Protein AF-A0A938MAB8-F1 (afdb_monomer_lite)

pLDDT: mean 88.1, std 11.73, range [42.69, 97.81]

Sequence (91 aa):
MSILVQLKPEIEARIRTEAEAQGLSIEKYVASVLEGVTGRPQTPFYATASPQEWARAFRAWAQSHDRALPLLSDEAVSREGIYCPSTGSRA

Radius of gyration: 26.83 Å; chains: 1; bounding box: 44×42×66 Å

Structure (mmCIF, N/CA/C/O backbone):
data_AF-A0A938MAB8-F1
#
_entry.id   AF-A0A938MAB8-F1
#
loop_
_atom_site.group_PDB
_atom_site.id
_atom_site.type_symbol
_atom_site.label_atom_id
_atom_site.label_alt_id
_atom_site.label_comp_id
_atom_site.label_asym_id
_atom_site.label_entity_id
_atom_site.label_seq_id
_atom_site.pdbx_PDB_ins_code
_atom_site.Cartn_x
_atom_site.Cartn_y
_atom_site.Cartn_z
_atom_site.occupancy
_atom_site.B_iso_or_equiv
_atom_site.auth_seq_id
_atom_site.auth_comp_id
_atom_site.auth_asym_id
_atom_site.auth_atom_id
_atom_site.pdbx_PDB_model_num
ATOM 1 N N . MET A 1 1 ? 2.967 -16.554 17.396 1.00 76.69 1 MET A N 1
ATOM 2 C CA . MET A 1 1 ? 3.933 -15.522 17.835 1.00 76.69 1 MET A CA 1
ATOM 3 C C . MET A 1 1 ? 3.199 -14.575 18.771 1.00 76.69 1 MET A C 1
ATOM 5 O O . MET A 1 1 ? 2.066 -14.241 18.456 1.00 76.69 1 MET A O 1
ATOM 9 N N . SER A 1 2 ? 3.780 -14.198 19.912 1.00 88.25 2 SER A N 1
ATOM 10 C CA . SER A 1 2 ? 3.166 -13.273 20.879 1.00 88.25 2 SER A CA 1
ATOM 11 C C . SER A 1 2 ? 3.905 -11.937 20.887 1.00 88.25 2 SER A C 1
ATOM 13 O O . SER A 1 2 ? 5.135 -11.920 20.852 1.00 88.25 2 SER A O 1
ATOM 15 N N . ILE A 1 3 ? 3.161 -10.834 20.958 1.00 88.75 3 ILE A N 1
ATOM 16 C CA . ILE A 1 3 ? 3.689 -9.472 21.102 1.00 88.75 3 ILE A CA 1
ATOM 17 C C . ILE A 1 3 ? 3.119 -8.847 22.379 1.00 88.75 3 ILE A C 1
ATOM 19 O O . ILE A 1 3 ? 1.971 -9.108 22.730 1.00 88.75 3 IL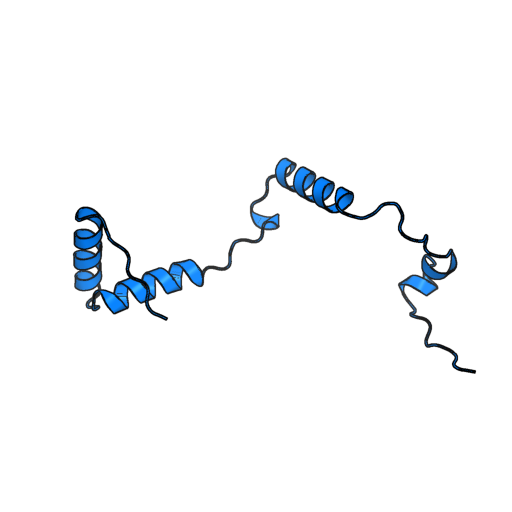E A O 1
ATOM 23 N N . LEU A 1 4 ? 3.917 -8.035 23.074 1.00 92.56 4 LEU A N 1
ATOM 24 C CA . LEU A 1 4 ? 3.490 -7.260 24.242 1.00 92.56 4 LEU A CA 1
ATOM 25 C C . LEU A 1 4 ? 3.492 -5.780 23.863 1.00 92.56 4 LEU A C 1
ATOM 27 O O . LEU A 1 4 ? 4.510 -5.261 23.405 1.00 92.56 4 LEU A O 1
ATOM 31 N N . VAL A 1 5 ? 2.353 -5.113 24.037 1.00 90.31 5 VAL A N 1
ATOM 32 C CA . VAL A 1 5 ? 2.170 -3.696 23.705 1.00 90.31 5 VAL A CA 1
ATOM 33 C C . VAL A 1 5 ? 1.651 -2.981 24.944 1.00 90.31 5 VAL A C 1
ATOM 35 O O . VAL A 1 5 ? 0.604 -3.346 25.466 1.00 90.31 5 VAL A O 1
ATOM 38 N N . GLN A 1 6 ? 2.374 -1.956 25.396 1.00 93.56 6 GLN A N 1
ATOM 39 C CA . GLN A 1 6 ? 1.929 -1.102 26.496 1.00 93.56 6 GLN A CA 1
ATOM 40 C C . GLN A 1 6 ? 0.915 -0.091 25.962 1.00 93.56 6 GLN A C 1
ATOM 42 O O . GLN A 1 6 ? 1.255 0.764 25.138 1.00 93.56 6 GLN A O 1
ATOM 47 N N . LEU A 1 7 ? -0.332 -0.204 26.408 1.00 91.88 7 LEU A N 1
ATOM 48 C CA . LEU A 1 7 ? -1.411 0.686 26.003 1.00 91.88 7 LEU A CA 1
ATOM 49 C C . LEU A 1 7 ? -1.546 1.841 26.992 1.00 91.88 7 LEU A C 1
ATOM 51 O O . LEU A 1 7 ? -1.223 1.731 28.172 1.00 91.88 7 LEU A O 1
ATOM 55 N N . LYS A 1 8 ? -2.028 2.981 26.500 1.00 96.75 8 LYS A N 1
ATOM 56 C CA . LYS A 1 8 ? -2.420 4.069 27.393 1.00 96.75 8 LYS A CA 1
ATOM 57 C C . LYS A 1 8 ? -3.703 3.672 28.141 1.00 96.75 8 LYS A C 1
ATOM 59 O O . LYS A 1 8 ? -4.553 3.020 27.522 1.00 96.75 8 LYS A O 1
ATOM 64 N N . PRO A 1 9 ? -3.897 4.099 29.402 1.00 94.50 9 PRO A N 1
ATOM 65 C CA . PRO A 1 9 ? -5.066 3.717 30.199 1.00 94.50 9 PRO A CA 1
ATOM 66 C C . PRO A 1 9 ? -6.409 4.000 29.509 1.00 94.50 9 PRO A C 1
ATOM 68 O O . PRO A 1 9 ? -7.344 3.205 29.609 1.00 94.50 9 PRO A O 1
ATOM 71 N N . GLU A 1 10 ? -6.508 5.092 28.743 1.00 95.69 10 GLU A N 1
ATOM 72 C CA . GLU A 1 10 ? -7.723 5.434 27.998 1.00 95.69 10 GLU A CA 1
ATOM 73 C C . GLU A 1 10 ? -8.069 4.427 26.885 1.00 95.69 10 GLU A C 1
ATOM 75 O O . GLU A 1 10 ? -9.242 4.224 26.564 1.00 95.69 10 GLU A O 1
ATOM 80 N N . ILE A 1 11 ? -7.061 3.777 26.298 1.00 94.75 11 ILE A N 1
ATOM 81 C CA . ILE A 1 11 ? -7.253 2.775 25.246 1.00 94.75 11 ILE A CA 1
ATOM 82 C C . ILE A 1 11 ? -7.658 1.438 25.863 1.00 94.75 11 ILE A C 1
ATOM 84 O O . ILE A 1 11 ? -8.569 0.792 25.351 1.00 94.75 11 ILE A O 1
ATOM 88 N N . GLU A 1 12 ? -7.046 1.051 26.983 1.00 93.81 12 GLU A N 1
ATOM 89 C CA . GLU A 1 12 ? -7.414 -0.168 27.713 1.00 93.81 12 GLU A CA 1
ATOM 90 C C . GLU A 1 12 ? -8.872 -0.138 28.175 1.00 93.81 12 GLU A C 1
ATOM 92 O O . GLU A 1 12 ? -9.600 -1.115 27.989 1.00 93.81 12 GLU A O 1
ATOM 97 N N . ALA A 1 13 ? -9.313 0.998 28.726 1.00 94.25 13 ALA A N 1
ATOM 98 C CA . ALA A 1 13 ? -10.694 1.182 29.160 1.00 94.25 13 ALA A CA 1
ATOM 99 C C . ALA A 1 13 ? -11.675 1.009 27.992 1.00 94.25 13 ALA A C 1
ATOM 101 O O . ALA A 1 13 ? -12.635 0.250 28.102 1.00 94.25 13 ALA A O 1
ATOM 102 N N . ARG A 1 14 ? -11.393 1.641 26.845 1.00 94.06 14 ARG A N 1
ATOM 103 C CA . ARG A 1 14 ? -12.208 1.491 25.629 1.00 94.06 14 ARG A CA 1
ATOM 104 C C . ARG A 1 14 ? -12.249 0.054 25.121 1.00 94.06 14 ARG A C 1
ATOM 106 O O . ARG A 1 14 ? -13.320 -0.420 24.764 1.00 94.06 14 ARG A O 1
ATOM 113 N N . ILE A 1 15 ? -11.104 -0.629 25.078 1.00 95.38 15 ILE A N 1
ATOM 114 C CA . ILE A 1 15 ? -11.025 -2.028 24.635 1.00 95.38 15 ILE A CA 1
ATOM 115 C C . ILE A 1 15 ? -11.870 -2.920 25.541 1.00 95.38 15 ILE A C 1
ATOM 117 O O . ILE A 1 15 ? -12.600 -3.767 25.039 1.00 95.38 15 ILE A O 1
ATOM 121 N N . ARG A 1 16 ? -11.802 -2.712 26.859 1.00 95.25 16 ARG A N 1
ATOM 122 C CA . ARG A 1 16 ? -12.609 -3.464 27.823 1.00 95.25 16 ARG A CA 1
ATOM 123 C C . ARG A 1 16 ? -14.103 -3.243 27.600 1.00 95.25 16 ARG A C 1
ATOM 125 O O . ARG A 1 16 ? -14.825 -4.221 27.463 1.00 95.25 16 ARG A O 1
ATOM 132 N N . THR A 1 17 ? -14.544 -1.987 27.509 1.00 96.00 17 THR A N 1
ATOM 133 C CA . THR A 1 17 ? -15.956 -1.658 27.257 1.00 96.00 17 THR A CA 1
ATOM 134 C C . THR A 1 17 ? -16.464 -2.296 25.966 1.00 96.00 17 THR A C 1
ATOM 136 O O . THR A 1 17 ? -17.550 -2.865 25.950 1.00 96.00 17 THR A O 1
ATOM 139 N N . GLU A 1 18 ? -15.682 -2.230 24.890 1.00 94.50 18 GLU A N 1
ATOM 140 C CA . GLU A 1 18 ? -16.091 -2.766 23.592 1.00 94.50 18 GLU A CA 1
ATOM 141 C C . GLU A 1 18 ? -16.093 -4.303 23.575 1.00 94.50 18 GLU A C 1
ATOM 143 O O . GLU A 1 18 ? -17.017 -4.916 23.044 1.00 94.50 18 GLU A O 1
ATOM 148 N N . ALA A 1 19 ? -15.111 -4.942 24.219 1.00 95.56 19 ALA A N 1
ATOM 149 C CA . ALA A 1 19 ? -15.082 -6.394 24.375 1.00 95.56 19 ALA A CA 1
ATOM 150 C C . ALA A 1 19 ? -16.294 -6.895 25.182 1.00 95.56 19 ALA A C 1
ATOM 152 O O . ALA A 1 19 ? -16.957 -7.843 24.763 1.00 95.56 19 ALA A O 1
ATOM 153 N N . GLU A 1 20 ? -16.630 -6.220 26.286 1.00 95.06 20 GLU A N 1
ATOM 154 C CA . GLU A 1 20 ? -17.816 -6.515 27.100 1.00 95.06 20 GLU A CA 1
ATOM 155 C C . GLU A 1 20 ? -19.115 -6.323 26.309 1.00 95.06 20 GLU A C 1
ATOM 157 O O . GLU A 1 20 ? -19.976 -7.203 26.327 1.00 95.06 20 GLU A O 1
ATOM 162 N N . ALA A 1 21 ? -19.238 -5.221 25.561 1.00 94.88 21 ALA A N 1
ATOM 163 C CA . ALA A 1 21 ? -20.400 -4.950 24.713 1.00 94.88 21 ALA A CA 1
ATOM 164 C C . ALA A 1 21 ? -20.607 -6.029 23.636 1.00 94.88 21 ALA A C 1
ATOM 166 O O . ALA A 1 21 ? -21.743 -6.343 23.282 1.00 94.88 21 ALA A O 1
ATOM 167 N N . GLN A 1 22 ? -19.518 -6.625 23.144 1.00 92.75 22 GLN A N 1
ATOM 168 C CA . GLN A 1 22 ? -19.547 -7.7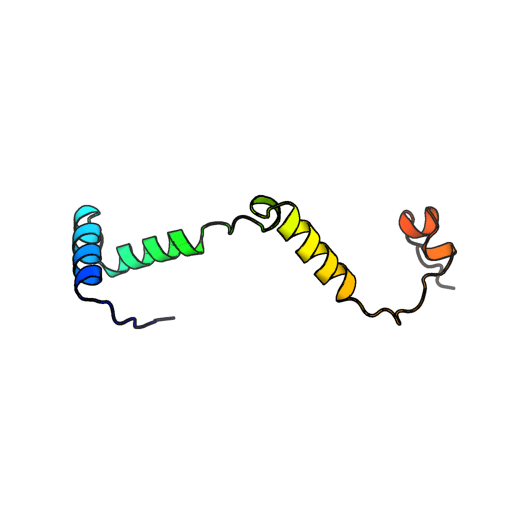04 22.155 1.00 92.75 22 GLN A CA 1
ATOM 169 C C . GLN A 1 22 ? -19.567 -9.110 22.783 1.00 92.75 22 GLN A C 1
ATOM 171 O O . GLN A 1 22 ? -19.601 -10.104 22.056 1.00 92.75 22 GLN A O 1
ATOM 176 N N . GLY A 1 23 ? -19.551 -9.223 24.117 1.00 95.38 23 GLY A N 1
ATOM 177 C CA . GLY A 1 23 ? -19.509 -10.506 24.828 1.00 95.38 23 GLY A CA 1
ATOM 178 C C . GLY A 1 23 ? -18.232 -11.317 24.572 1.00 95.38 23 GLY A C 1
ATOM 179 O O . GLY A 1 23 ? -18.240 -12.546 24.676 1.00 95.38 23 GLY A O 1
ATOM 180 N N . LEU A 1 24 ? -17.139 -10.650 24.199 1.00 95.06 24 LEU A N 1
ATOM 181 C CA . LEU A 1 24 ? -15.850 -11.257 23.879 1.00 95.06 24 LEU A CA 1
ATOM 182 C C . LEU A 1 24 ? -14.856 -11.070 25.028 1.00 95.06 24 LEU A C 1
ATOM 184 O O . LEU A 1 24 ? -14.914 -10.102 25.782 1.00 95.06 24 LEU A O 1
ATOM 188 N N . SER A 1 25 ? -13.887 -11.984 25.133 1.00 95.56 25 SER A N 1
ATOM 189 C CA . SER A 1 25 ? -12.701 -11.709 25.946 1.00 95.56 25 SER A CA 1
ATOM 190 C C . SER A 1 25 ? -11.869 -10.609 25.285 1.00 95.56 25 SER A C 1
ATOM 192 O O . SER A 1 25 ? -11.914 -10.433 24.062 1.00 95.56 25 SER A O 1
ATOM 194 N N . ILE A 1 26 ? -11.076 -9.896 26.084 1.00 93.56 26 ILE A N 1
ATOM 195 C CA . ILE A 1 26 ? -10.204 -8.821 25.596 1.00 93.56 26 ILE A CA 1
ATOM 196 C C . ILE A 1 26 ? -9.277 -9.342 24.491 1.00 93.56 26 ILE A C 1
ATOM 198 O O . ILE A 1 26 ? -9.131 -8.700 23.454 1.00 93.56 26 ILE A O 1
ATOM 202 N N . GLU A 1 27 ? -8.702 -10.533 24.665 1.00 92.25 27 GLU A N 1
ATOM 203 C CA . GLU A 1 27 ? -7.791 -11.145 23.695 1.00 92.25 27 GLU A CA 1
ATOM 204 C C . GLU A 1 27 ? -8.499 -11.449 22.373 1.00 92.25 27 GLU A C 1
ATOM 206 O O . GLU A 1 27 ? -7.956 -11.159 21.308 1.00 92.25 27 GLU A O 1
ATOM 211 N N . LYS A 1 28 ? -9.721 -11.997 22.429 1.00 93.81 28 LYS A N 1
ATOM 212 C CA . LYS A 1 28 ? -10.514 -12.304 21.229 1.00 93.81 28 LYS A CA 1
ATOM 213 C C . LYS A 1 28 ? -10.932 -11.043 20.486 1.00 93.81 28 LYS A C 1
ATOM 215 O O . LYS A 1 28 ? -10.874 -11.023 19.260 1.00 93.81 28 LYS A O 1
ATOM 220 N N . TYR A 1 29 ? -11.334 -10.006 21.215 1.00 95.00 29 TYR A N 1
ATOM 221 C CA . TYR A 1 29 ? -11.692 -8.723 20.623 1.00 95.00 29 TYR A CA 1
ATOM 222 C C . TYR A 1 29 ? -10.475 -8.045 19.973 1.00 95.00 29 TYR A C 1
ATOM 224 O O . TYR A 1 29 ? -10.539 -7.601 18.831 1.00 95.00 29 TYR A O 1
ATOM 232 N N . VAL A 1 30 ? -9.325 -8.019 20.651 1.00 94.00 30 VAL A N 1
ATOM 233 C CA . VAL A 1 30 ? -8.096 -7.454 20.074 1.00 94.00 30 VAL A CA 1
ATOM 234 C C . VAL A 1 30 ? -7.652 -8.246 18.841 1.00 94.00 30 VAL A C 1
ATOM 236 O O . VAL A 1 30 ? -7.292 -7.640 17.831 1.00 94.00 30 VAL A O 1
ATOM 239 N N . ALA A 1 31 ? -7.717 -9.580 18.885 1.00 92.25 31 ALA A N 1
ATOM 240 C CA . ALA A 1 31 ? -7.398 -10.423 17.736 1.00 92.25 31 ALA A CA 1
ATOM 241 C C . ALA A 1 31 ? -8.311 -10.127 16.536 1.00 92.25 31 ALA A C 1
ATOM 243 O O . ALA A 1 31 ? -7.801 -9.891 15.442 1.00 92.25 31 ALA A O 1
ATOM 244 N N . SER A 1 32 ? -9.632 -10.041 16.736 1.00 91.12 32 SER A N 1
ATOM 245 C CA . SER A 1 32 ? -10.579 -9.770 15.645 1.00 91.12 32 SER A CA 1
ATOM 246 C C . SER A 1 32 ? -10.378 -8.386 15.020 1.00 91.12 32 SER A C 1
ATOM 248 O O . SER A 1 32 ? -10.455 -8.234 13.800 1.00 91.12 32 SER A O 1
ATOM 250 N N . VAL A 1 33 ? -10.051 -7.374 15.831 1.00 92.38 33 VAL A N 1
ATOM 251 C CA . VAL A 1 33 ? -9.718 -6.032 15.337 1.00 92.38 33 VAL A CA 1
ATOM 252 C C . VAL A 1 33 ? -8.444 -6.067 14.492 1.00 92.38 33 VAL A C 1
ATOM 254 O O . VAL A 1 33 ? -8.413 -5.484 13.407 1.00 92.38 33 VAL A O 1
ATOM 257 N N . LEU A 1 34 ? -7.400 -6.760 14.952 1.00 91.81 34 LEU A N 1
ATOM 258 C CA . LEU A 1 34 ? -6.137 -6.873 14.216 1.00 91.81 34 LEU A CA 1
ATOM 259 C C . LEU A 1 34 ? -6.303 -7.649 12.906 1.00 91.81 34 LEU A C 1
ATOM 261 O O . LEU A 1 34 ? -5.791 -7.214 11.872 1.00 91.81 34 LEU A O 1
ATOM 265 N N . GLU A 1 35 ? -7.053 -8.747 12.916 1.00 90.06 35 GLU A N 1
ATOM 266 C CA . GLU A 1 35 ? -7.428 -9.492 11.709 1.00 90.06 35 GLU A CA 1
ATOM 267 C C . GLU A 1 35 ? -8.230 -8.613 10.740 1.00 90.06 35 GLU A C 1
ATOM 269 O O . GLU A 1 35 ? -7.953 -8.591 9.543 1.00 90.06 35 GLU A O 1
ATOM 274 N N . GLY A 1 36 ? -9.159 -7.798 11.246 1.00 85.12 36 GLY A N 1
ATOM 275 C CA . GLY A 1 36 ? -9.934 -6.860 10.433 1.00 85.12 36 GLY A CA 1
ATOM 276 C C . GLY A 1 36 ? -9.117 -5.709 9.834 1.00 85.12 36 GLY A C 1
ATOM 277 O O . GLY A 1 36 ? -9.515 -5.151 8.812 1.00 85.12 36 GLY A O 1
ATOM 278 N N . VAL A 1 37 ? -7.988 -5.332 10.439 1.00 86.50 37 VAL A N 1
ATOM 279 C CA . VAL A 1 37 ? -7.068 -4.316 9.894 1.00 86.50 37 VAL A CA 1
ATOM 280 C C . VAL A 1 37 ? -6.098 -4.938 8.891 1.00 86.50 37 VAL A C 1
ATOM 282 O O . VAL A 1 37 ? -5.860 -4.361 7.833 1.00 86.50 37 VAL A O 1
ATOM 285 N N . THR A 1 38 ? -5.558 -6.116 9.203 1.00 82.06 38 THR A N 1
ATOM 286 C CA . THR A 1 38 ? -4.563 -6.810 8.368 1.00 82.06 38 THR A CA 1
ATOM 287 C C . THR A 1 38 ? -5.178 -7.529 7.171 1.00 82.06 38 THR A C 1
ATOM 289 O O . THR A 1 38 ? -4.539 -7.630 6.127 1.00 82.06 38 THR A O 1
ATOM 292 N N . GLY A 1 39 ? -6.423 -7.990 7.293 1.00 72.38 39 GLY A N 1
ATOM 293 C CA . GLY A 1 39 ? -7.171 -8.659 6.233 1.00 72.38 39 GLY A CA 1
ATOM 294 C C . GLY A 1 39 ? -7.842 -7.709 5.242 1.00 72.38 39 GLY A C 1
ATOM 295 O O . GLY A 1 39 ? -8.393 -8.169 4.243 1.00 72.38 39 GLY A O 1
ATOM 296 N N . ARG A 1 40 ? -7.808 -6.387 5.476 1.00 71.06 40 ARG A N 1
ATOM 297 C CA . ARG A 1 40 ? -8.274 -5.422 4.474 1.00 71.06 40 ARG A CA 1
ATOM 298 C C . ARG A 1 40 ? -7.327 -5.480 3.278 1.00 71.06 40 ARG A C 1
ATOM 300 O O . ARG A 1 40 ? -6.135 -5.226 3.461 1.00 71.06 40 ARG A O 1
ATOM 307 N N . PRO A 1 41 ? -7.833 -5.759 2.061 1.00 65.50 41 PRO A N 1
ATOM 308 C CA . PRO A 1 41 ? -7.037 -5.573 0.862 1.00 65.50 41 PRO A CA 1
ATOM 309 C C . PRO A 1 41 ? -6.549 -4.131 0.890 1.00 65.50 41 PRO A C 1
ATOM 311 O O . PRO A 1 41 ? -7.365 -3.207 0.940 1.00 65.50 41 PRO A O 1
ATOM 314 N N . GLN A 1 42 ? -5.233 -3.926 0.925 1.00 73.75 42 GLN A N 1
ATOM 315 C CA . GLN A 1 42 ? -4.717 -2.583 0.724 1.00 73.75 42 GLN A CA 1
ATOM 316 C C . GLN A 1 42 ? -5.221 -2.129 -0.639 1.00 73.75 42 GLN A C 1
ATOM 318 O O . GLN A 1 42 ? -5.011 -2.825 -1.637 1.00 73.75 42 GLN A O 1
ATOM 323 N N . THR A 1 43 ? -5.941 -1.008 -0.671 1.00 81.25 43 THR A N 1
ATOM 324 C CA . THR A 1 43 ? -6.405 -0.441 -1.931 1.00 81.25 43 THR A CA 1
ATOM 325 C C . THR A 1 43 ? -5.172 -0.254 -2.809 1.00 81.25 43 THR A C 1
ATOM 327 O O . THR A 1 43 ? -4.213 0.391 -2.372 1.00 81.25 43 THR A O 1
ATOM 330 N N . PRO A 1 44 ? -5.128 -0.869 -3.999 1.00 87.00 44 PRO A N 1
ATOM 331 C CA . PRO A 1 44 ? -3.916 -0.855 -4.790 1.00 87.00 44 PRO A CA 1
ATOM 332 C C . PRO A 1 44 ? -3.593 0.586 -5.182 1.00 87.00 44 PRO A C 1
ATOM 334 O O . PRO A 1 44 ? -4.497 1.387 -5.410 1.00 87.00 44 PRO A O 1
ATOM 337 N N . PHE A 1 45 ? -2.303 0.913 -5.285 1.00 89.00 45 PHE A N 1
ATOM 338 C CA . PHE A 1 45 ? -1.834 2.282 -5.535 1.00 89.00 45 PHE A CA 1
ATOM 339 C C . PHE A 1 45 ? -2.570 2.968 -6.699 1.00 89.00 45 PHE A C 1
ATOM 341 O O . PHE A 1 45 ? -2.953 4.128 -6.590 1.00 89.00 45 PHE A O 1
ATOM 348 N N . TYR A 1 46 ? -2.842 2.239 -7.787 1.00 87.56 46 TYR A N 1
ATOM 349 C CA . TYR A 1 46 ? -3.543 2.776 -8.958 1.00 87.56 46 TYR A CA 1
ATOM 350 C C . TYR A 1 46 ? -4.984 3.233 -8.677 1.00 87.56 46 TYR A C 1
ATOM 352 O O . TYR A 1 46 ? -5.519 4.026 -9.443 1.00 87.56 46 TYR A O 1
ATOM 360 N N . ALA A 1 47 ? -5.622 2.727 -7.620 1.00 90.25 47 ALA A N 1
ATOM 361 C CA . ALA A 1 47 ? -7.002 3.046 -7.275 1.00 90.25 47 ALA A CA 1
ATOM 362 C C . ALA A 1 47 ? -7.125 4.281 -6.366 1.00 90.25 47 ALA A C 1
ATOM 364 O O . ALA A 1 47 ? -8.213 4.843 -6.269 1.00 90.25 47 ALA A O 1
ATOM 365 N N . THR A 1 48 ? -6.039 4.722 -5.721 1.00 92.56 48 THR A N 1
ATOM 366 C CA . THR A 1 48 ? -6.042 5.912 -4.847 1.00 92.56 48 THR A CA 1
ATOM 367 C C . THR A 1 48 ? -5.103 7.022 -5.301 1.00 92.56 48 THR A C 1
ATOM 369 O O . THR A 1 48 ? -5.229 8.143 -4.817 1.00 92.56 48 THR A O 1
ATOM 372 N N . ALA A 1 49 ? -4.146 6.735 -6.186 1.00 93.44 49 ALA A N 1
ATOM 373 C CA . ALA A 1 49 ? -3.183 7.722 -6.651 1.00 93.44 49 ALA A CA 1
ATOM 374 C C . ALA A 1 49 ? -3.861 8.822 -7.476 1.00 93.44 49 ALA A C 1
ATOM 376 O O . ALA A 1 49 ? -4.591 8.556 -8.434 1.00 93.44 49 ALA A O 1
ATOM 377 N N . SER A 1 50 ? -3.543 10.073 -7.158 1.00 97.12 50 SER A N 1
ATOM 378 C CA . SER A 1 50 ? -3.816 11.201 -8.046 1.00 97.12 50 SER A CA 1
ATOM 379 C C . SER A 1 50 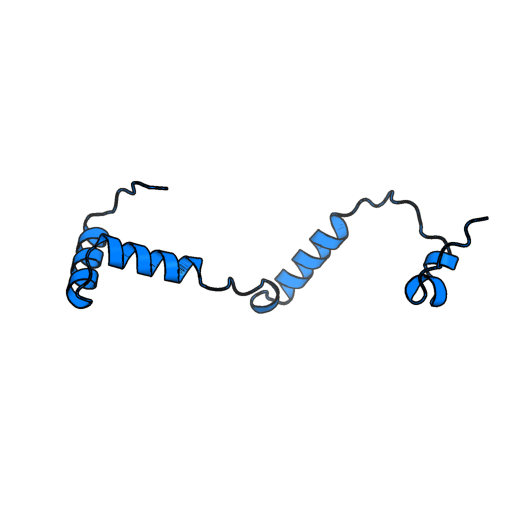? -3.039 11.065 -9.366 1.00 97.12 50 SER A C 1
ATOM 381 O O . SER A 1 50 ? -1.987 10.414 -9.410 1.00 97.12 50 SER A O 1
ATOM 383 N N . PRO A 1 51 ? -3.473 11.740 -10.448 1.00 96.94 51 PRO A N 1
ATOM 384 C CA . PRO A 1 51 ? -2.734 11.748 -11.711 1.00 96.94 51 PRO A CA 1
ATOM 385 C C . PRO A 1 51 ? -1.262 12.167 -11.558 1.00 96.94 51 PRO A C 1
ATOM 387 O O . PRO A 1 51 ? -0.379 11.619 -12.221 1.00 96.94 51 PRO A O 1
ATOM 390 N N . GLN A 1 52 ? -0.971 13.113 -10.661 1.00 97.69 52 GLN A N 1
ATOM 391 C CA . GLN A 1 52 ? 0.385 13.597 -10.397 1.00 97.69 52 GLN A CA 1
ATOM 392 C C . GLN A 1 52 ? 1.235 12.553 -9.662 1.00 97.69 52 GLN A C 1
ATOM 394 O O . GLN A 1 52 ? 2.404 12.356 -10.008 1.00 97.69 52 GLN A O 1
ATOM 399 N N . GLU A 1 53 ? 0.667 11.868 -8.667 1.00 97.06 53 GLU A N 1
ATOM 400 C CA . GLU A 1 53 ? 1.338 10.769 -7.965 1.00 97.06 53 GLU A CA 1
ATOM 401 C C . GLU A 1 53 ? 1.637 9.613 -8.901 1.00 97.06 53 GLU A C 1
ATOM 403 O O . GLU A 1 53 ? 2.753 9.093 -8.896 1.00 97.06 53 GLU A O 1
ATOM 408 N N . TRP A 1 54 ? 0.672 9.275 -9.748 1.00 96.88 54 TRP A N 1
ATOM 409 C CA . TRP A 1 54 ? 0.821 8.221 -10.731 1.00 96.88 54 TRP A CA 1
ATOM 410 C C . TRP A 1 54 ? 1.925 8.553 -11.741 1.00 96.88 54 TRP A C 1
ATOM 412 O O . TRP A 1 54 ? 2.845 7.760 -11.941 1.00 96.88 54 TRP A O 1
ATOM 422 N N . ALA A 1 55 ? 1.921 9.769 -12.299 1.00 97.31 55 ALA A N 1
ATOM 423 C CA . ALA A 1 55 ? 2.958 10.225 -13.224 1.00 97.31 55 ALA A CA 1
ATOM 424 C C . ALA A 1 55 ? 4.357 10.237 -12.586 1.00 97.31 55 ALA A C 1
ATOM 426 O O . ALA A 1 55 ? 5.353 9.933 -13.245 1.00 97.31 55 ALA A O 1
ATOM 427 N N . ARG A 1 56 ? 4.458 10.593 -11.302 1.00 97.81 56 ARG A N 1
ATOM 428 C CA . ARG A 1 56 ? 5.720 10.554 -10.555 1.00 97.81 56 ARG A CA 1
ATOM 429 C C . ARG A 1 56 ? 6.205 9.121 -10.341 1.00 97.81 56 ARG A C 1
ATOM 431 O O . ARG A 1 56 ? 7.369 8.848 -10.623 1.00 97.81 56 ARG A O 1
ATOM 438 N N . ALA A 1 57 ? 5.329 8.223 -9.892 1.00 96.75 57 ALA A N 1
ATOM 439 C CA . ALA A 1 57 ? 5.662 6.816 -9.680 1.00 96.75 57 ALA A CA 1
ATOM 440 C C . ALA A 1 57 ? 6.104 6.140 -10.987 1.00 96.75 57 ALA A C 1
ATOM 442 O O . ALA A 1 57 ? 7.135 5.470 -11.016 1.00 96.75 57 ALA A O 1
ATOM 443 N N . PHE A 1 58 ? 5.390 6.398 -12.085 1.00 95.56 58 PHE A N 1
ATOM 444 C CA . PHE A 1 58 ? 5.741 5.880 -13.405 1.00 95.56 58 PHE A CA 1
ATOM 445 C C . PHE A 1 58 ? 7.127 6.347 -13.867 1.00 95.56 58 PHE A C 1
ATOM 447 O O . PHE A 1 58 ? 7.936 5.535 -14.312 1.00 95.56 58 PHE A O 1
ATOM 454 N N . ARG A 1 59 ? 7.443 7.642 -13.724 1.00 96.88 59 ARG A N 1
ATOM 455 C CA . ARG A 1 59 ? 8.773 8.162 -14.086 1.00 96.88 59 ARG A CA 1
ATOM 456 C C . ARG A 1 59 ? 9.881 7.557 -13.230 1.00 96.88 59 ARG A C 1
ATOM 458 O O . ARG A 1 59 ? 10.925 7.223 -13.777 1.00 96.88 59 ARG A O 1
ATOM 465 N N . ALA A 1 60 ? 9.654 7.403 -11.926 1.00 97.12 60 ALA A N 1
ATOM 466 C CA . ALA A 1 60 ? 10.628 6.787 -11.028 1.00 97.12 60 ALA A CA 1
ATOM 467 C C . ALA A 1 60 ? 10.915 5.331 -11.426 1.00 97.12 60 ALA A C 1
ATOM 469 O O . ALA A 1 60 ? 12.075 4.947 -11.536 1.00 97.12 60 ALA A O 1
ATOM 470 N N . TRP A 1 61 ? 9.872 4.553 -11.726 1.00 95.75 61 TRP A N 1
ATOM 471 C CA . TRP A 1 61 ? 10.009 3.188 -12.238 1.00 95.75 61 TRP A CA 1
ATOM 472 C C . TRP A 1 61 ? 10.743 3.141 -13.587 1.00 95.75 61 TRP A C 1
ATOM 474 O O . TRP A 1 61 ? 11.682 2.371 -13.762 1.00 95.75 61 TRP A O 1
ATOM 484 N N . ALA A 1 62 ? 10.390 4.008 -14.538 1.00 94.69 62 ALA A N 1
ATOM 485 C CA . ALA A 1 62 ? 11.080 4.060 -15.827 1.00 94.69 62 ALA A CA 1
ATOM 486 C C . ALA A 1 62 ? 12.576 4.402 -15.669 1.00 94.69 62 ALA A C 1
ATOM 488 O O . A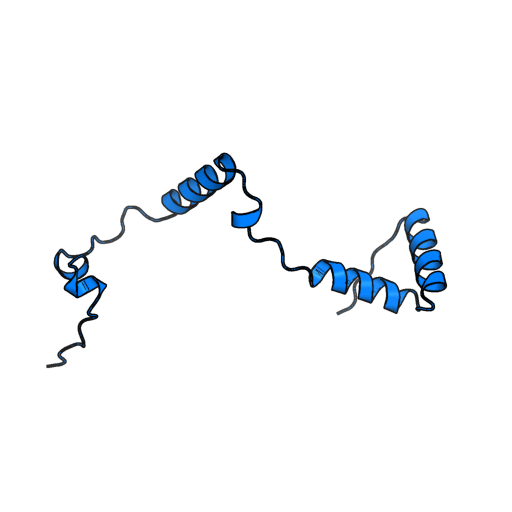LA A 1 62 ? 13.417 3.891 -16.404 1.00 94.69 62 ALA A O 1
ATOM 489 N N . GLN A 1 63 ? 12.919 5.246 -14.693 1.00 95.56 63 GLN A N 1
ATOM 490 C CA . GLN A 1 63 ? 14.295 5.662 -14.409 1.00 95.56 63 GLN A CA 1
ATOM 491 C C . GLN A 1 63 ? 15.093 4.656 -13.573 1.00 95.56 63 GLN A C 1
ATOM 493 O O . GLN A 1 63 ? 16.315 4.769 -13.537 1.00 95.56 63 GLN A O 1
ATOM 498 N N . SER A 1 64 ? 14.449 3.687 -12.915 1.00 95.31 64 SER A N 1
ATOM 499 C CA . SER A 1 64 ? 15.144 2.706 -12.072 1.00 95.31 64 SER A CA 1
ATOM 500 C C . SER A 1 64 ? 15.851 1.598 -12.859 1.00 95.31 64 SER A C 1
ATOM 502 O O . SER A 1 64 ? 16.528 0.772 -12.255 1.00 95.31 64 SER A O 1
ATOM 504 N N . HIS A 1 65 ? 15.672 1.542 -14.180 1.00 91.25 65 HIS A N 1
ATOM 505 C CA . HIS A 1 65 ? 16.288 0.535 -15.042 1.00 91.25 65 HIS A CA 1
ATOM 506 C C . HIS A 1 65 ? 17.654 1.005 -15.548 1.00 91.25 65 HIS A C 1
ATOM 508 O O . HIS A 1 65 ? 17.842 2.185 -15.859 1.00 91.25 65 HIS A O 1
ATOM 514 N N . ASP A 1 66 ? 18.593 0.065 -15.666 1.00 90.19 66 ASP A N 1
ATOM 515 C CA . ASP A 1 66 ? 19.891 0.333 -16.274 1.00 90.19 66 ASP A CA 1
ATOM 516 C C . ASP A 1 66 ? 19.716 0.722 -17.751 1.00 90.19 66 ASP A C 1
ATOM 518 O O . ASP A 1 66 ? 18.965 0.098 -18.503 1.00 90.19 66 ASP A O 1
ATOM 522 N N . ARG A 1 67 ? 20.412 1.780 -18.163 1.00 85.19 67 ARG A N 1
ATOM 523 C CA . ARG A 1 67 ? 20.416 2.273 -19.545 1.00 85.19 67 ARG A CA 1
ATOM 524 C C . ARG A 1 67 ? 21.488 1.607 -20.403 1.00 85.19 67 ARG A C 1
ATOM 526 O O . ARG A 1 67 ? 21.472 1.794 -21.614 1.00 85.19 67 ARG A O 1
ATOM 533 N N . ALA A 1 68 ? 22.401 0.854 -19.794 1.00 88.56 68 ALA A N 1
ATOM 534 C CA . ALA A 1 68 ? 23.465 0.120 -20.471 1.00 88.56 68 ALA A CA 1
ATOM 535 C C . ALA A 1 68 ? 23.066 -1.323 -20.838 1.00 88.56 68 ALA A C 1
ATOM 537 O O . ALA A 1 68 ? 23.931 -2.159 -21.101 1.00 88.56 68 ALA A O 1
ATOM 538 N N . LEU A 1 69 ? 21.765 -1.633 -20.858 1.00 85.31 69 LEU A N 1
ATOM 539 C CA . LEU A 1 69 ? 21.286 -2.949 -21.263 1.00 85.31 69 LEU A CA 1
ATOM 540 C C . LEU A 1 69 ? 21.594 -3.215 -22.748 1.00 85.31 69 LEU A C 1
ATOM 542 O O . LEU A 1 69 ? 21.493 -2.296 -23.568 1.00 85.31 69 LEU A O 1
ATOM 546 N N . PRO A 1 70 ? 21.936 -4.465 -23.117 1.00 88.69 70 PRO A N 1
ATOM 547 C CA . PRO A 1 70 ? 22.066 -4.855 -24.514 1.00 88.69 70 PRO A CA 1
ATOM 548 C C . PRO A 1 70 ? 20.793 -4.522 -25.293 1.00 88.69 70 PRO A C 1
ATOM 550 O O . PRO A 1 70 ? 19.683 -4.798 -24.832 1.00 88.69 70 PRO A O 1
ATOM 553 N N . LEU A 1 71 ? 20.959 -3.942 -26.482 1.00 88.81 71 LEU A N 1
ATOM 554 C CA . LEU A 1 71 ? 19.835 -3.673 -27.370 1.00 88.81 71 LEU A CA 1
ATOM 555 C C . LEU A 1 71 ? 19.251 -4.990 -27.887 1.00 88.81 71 LEU A C 1
ATOM 557 O O . LEU A 1 71 ? 19.979 -5.943 -28.173 1.00 88.81 71 LEU A O 1
ATOM 561 N N . LEU A 1 72 ? 17.927 -5.022 -28.024 1.00 89.88 72 LEU A N 1
ATOM 562 C CA . LEU A 1 72 ? 17.239 -6.105 -28.715 1.00 89.88 72 LEU A CA 1
ATOM 563 C C . LEU A 1 72 ? 17.589 -6.058 -30.209 1.00 89.88 72 LEU A C 1
ATOM 565 O O . LEU A 1 72 ? 17.756 -4.978 -30.774 1.00 89.88 72 LEU A O 1
ATOM 569 N N . SER A 1 73 ? 17.703 -7.227 -30.841 1.00 91.69 73 SER A N 1
ATOM 570 C CA . SER A 1 73 ? 17.855 -7.315 -32.295 1.00 91.69 73 SER A CA 1
ATOM 571 C C . SER A 1 73 ? 16.561 -6.915 -33.005 1.00 91.69 73 SER A C 1
ATOM 573 O O . SER A 1 73 ? 15.475 -7.050 -32.439 1.00 91.69 73 SER A O 1
ATOM 575 N N . ASP A 1 74 ? 16.668 -6.499 -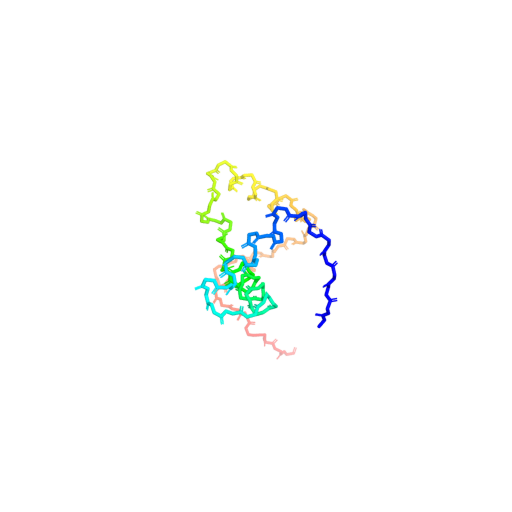34.270 1.00 89.88 74 ASP A N 1
ATOM 576 C CA . ASP A 1 74 ? 15.508 -6.177 -35.116 1.00 89.88 74 ASP A CA 1
ATOM 577 C C . ASP A 1 74 ? 14.507 -7.341 -35.187 1.00 89.88 74 ASP A C 1
ATOM 579 O O . ASP A 1 74 ? 13.298 -7.139 -35.113 1.00 89.88 74 ASP A O 1
ATOM 583 N N . GLU A 1 75 ? 15.013 -8.576 -35.234 1.00 90.38 75 GLU A N 1
ATOM 584 C CA . GLU A 1 75 ? 14.194 -9.790 -35.176 1.00 90.38 75 GLU A CA 1
ATOM 585 C C . GLU A 1 75 ? 13.431 -9.906 -33.848 1.00 90.38 75 GLU A C 1
ATOM 587 O O . GLU A 1 75 ? 12.244 -10.223 -33.845 1.00 90.38 75 GLU A O 1
ATOM 592 N N . ALA A 1 76 ? 14.073 -9.604 -32.715 1.00 88.88 76 ALA A N 1
ATOM 593 C CA . ALA A 1 76 ? 13.450 -9.692 -31.394 1.00 88.88 76 ALA A CA 1
ATOM 594 C C . ALA A 1 76 ? 12.370 -8.619 -31.164 1.00 88.88 76 ALA A C 1
ATOM 596 O O . ALA A 1 76 ? 11.462 -8.836 -30.362 1.00 88.88 76 ALA A O 1
ATOM 597 N N . VAL A 1 77 ? 12.451 -7.477 -31.858 1.00 90.19 77 VAL A N 1
ATOM 598 C CA . VAL A 1 77 ? 11.423 -6.418 -31.822 1.00 90.19 77 VAL A CA 1
ATOM 599 C C . VAL A 1 77 ? 10.416 -6.509 -32.972 1.00 90.19 77 VAL A C 1
ATOM 601 O O . VAL A 1 77 ? 9.479 -5.709 -33.027 1.00 90.19 77 VAL A O 1
ATOM 604 N N . SER A 1 78 ? 10.580 -7.471 -33.887 1.00 91.69 78 SER A N 1
ATOM 605 C CA . SER A 1 78 ? 9.606 -7.737 -34.945 1.00 91.69 78 SER A CA 1
ATOM 606 C C . SER A 1 78 ? 8.278 -8.217 -34.351 1.00 91.69 78 SER A C 1
ATOM 608 O O . SER A 1 78 ? 8.210 -8.734 -33.231 1.00 91.69 78 SER A O 1
ATOM 610 N N . ARG A 1 79 ? 7.187 -8.064 -35.107 1.00 90.44 79 ARG A N 1
ATOM 611 C CA . ARG A 1 79 ? 5.876 -8.588 -34.702 1.00 90.44 79 ARG A CA 1
ATOM 612 C C . ARG A 1 79 ? 5.970 -10.096 -34.450 1.00 90.44 79 ARG A C 1
ATOM 614 O O . ARG A 1 79 ? 5.420 -10.590 -33.470 1.00 90.44 79 ARG A O 1
ATOM 621 N N . GLU A 1 80 ? 6.666 -10.807 -35.322 1.00 90.25 80 GLU A N 1
ATOM 622 C CA . GLU A 1 80 ? 6.876 -12.246 -35.251 1.00 90.25 80 GLU A CA 1
ATOM 623 C C . GLU A 1 80 ? 7.697 -12.607 -34.007 1.00 90.25 80 GLU A C 1
ATOM 625 O O . GLU A 1 80 ? 7.271 -13.467 -33.250 1.00 90.25 80 GLU A O 1
ATOM 630 N N . GLY A 1 81 ? 8.776 -11.883 -33.704 1.00 87.50 81 GLY A N 1
ATOM 631 C CA . GLY A 1 81 ? 9.573 -12.082 -32.489 1.00 87.50 81 GLY A CA 1
ATOM 632 C C . GLY A 1 81 ? 8.814 -11.799 -31.186 1.00 87.50 81 GLY A C 1
ATOM 633 O O . GLY A 1 81 ? 9.021 -12.495 -30.192 1.00 87.50 81 GLY A O 1
ATOM 634 N N . ILE A 1 82 ? 7.894 -10.826 -31.190 1.00 89.06 82 ILE A N 1
ATOM 635 C CA . ILE A 1 82 ? 7.066 -10.472 -30.022 1.00 89.06 82 ILE A CA 1
ATOM 636 C C . ILE A 1 82 ? 5.925 -11.479 -29.801 1.00 89.06 82 ILE A C 1
ATOM 638 O O . ILE A 1 82 ? 5.633 -11.835 -28.659 1.00 89.06 82 ILE A O 1
ATOM 642 N N . TYR A 1 83 ? 5.249 -11.917 -30.868 1.00 89.00 83 TYR A N 1
ATOM 643 C CA . TYR A 1 83 ? 4.018 -12.717 -30.765 1.00 89.00 83 TYR A CA 1
ATOM 644 C C . TYR A 1 83 ? 4.197 -14.206 -31.076 1.00 89.00 83 TYR A C 1
ATOM 646 O O . TYR A 1 83 ? 3.328 -15.006 -30.727 1.00 89.00 83 TYR A O 1
ATOM 654 N N . CYS A 1 84 ? 5.292 -14.593 -31.723 1.00 79.81 84 CYS A N 1
ATOM 655 C CA . CYS A 1 84 ? 5.606 -15.965 -32.092 1.00 79.81 84 CYS A CA 1
ATOM 656 C C . CYS A 1 84 ? 6.980 -16.330 -31.511 1.00 79.81 84 CYS A C 1
ATOM 658 O O . CYS A 1 84 ? 7.992 -16.212 -32.202 1.00 79.81 84 CYS A O 1
ATOM 660 N N . PRO A 1 85 ? 7.048 -16.766 -30.238 1.00 62.72 85 PRO A N 1
ATOM 661 C CA . PRO A 1 85 ? 8.313 -17.173 -29.644 1.00 62.72 85 PRO A CA 1
ATOM 662 C C . PRO A 1 85 ? 8.918 -18.276 -30.510 1.00 62.72 85 PRO A C 1
ATOM 664 O O . PRO A 1 85 ? 8.274 -19.295 -30.767 1.00 62.72 85 PRO A O 1
ATOM 667 N N . SER A 1 86 ? 10.138 -18.049 -30.998 1.00 62.97 86 SER A N 1
ATOM 668 C CA . SER A 1 86 ? 10.839 -19.008 -31.838 1.00 62.97 86 SER A CA 1
ATOM 669 C C . SER A 1 86 ? 10.974 -20.324 -31.074 1.00 62.97 86 SER A C 1
ATOM 671 O O . SER A 1 86 ? 11.717 -20.455 -30.101 1.00 62.97 86 SER A O 1
ATOM 673 N N . THR A 1 87 ? 10.208 -21.332 -31.483 1.00 59.44 87 THR A N 1
ATOM 674 C CA . THR A 1 87 ? 10.432 -22.705 -31.045 1.00 59.44 87 THR A CA 1
ATOM 675 C C . THR A 1 87 ? 11.801 -23.098 -31.578 1.00 59.44 87 THR A C 1
ATOM 677 O O . THR A 1 87 ? 11.959 -23.296 -32.782 1.00 59.44 87 THR A O 1
ATOM 680 N N . GLY A 1 88 ? 12.805 -23.105 -30.700 1.00 53.53 88 GLY A N 1
ATOM 681 C CA . GLY A 1 88 ? 14.199 -23.308 -31.068 1.00 53.53 88 GLY A CA 1
ATOM 682 C C . GLY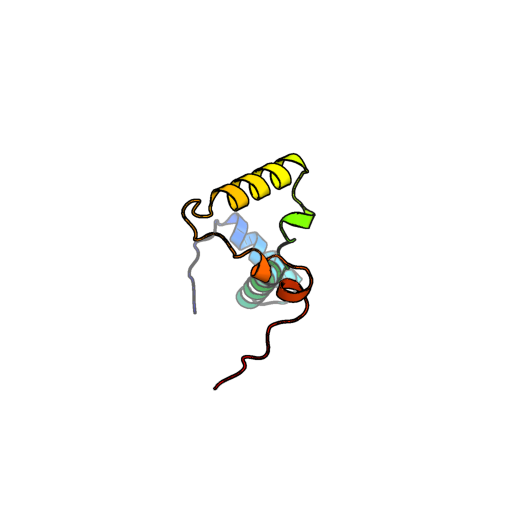 A 1 88 ? 14.387 -24.518 -31.981 1.00 53.53 88 GLY A C 1
ATOM 683 O O . GLY A 1 88 ? 14.113 -25.653 -31.592 1.00 53.53 88 GLY A O 1
ATOM 684 N N . SER A 1 89 ? 14.906 -24.272 -33.182 1.00 46.84 89 SER A N 1
ATOM 685 C CA . SER A 1 89 ? 15.506 -25.314 -34.005 1.00 46.84 89 SER A CA 1
ATOM 686 C C . SER A 1 89 ? 16.832 -25.706 -33.356 1.00 46.84 89 SER A C 1
ATOM 688 O O . SER A 1 89 ? 17.863 -25.084 -33.601 1.00 46.84 89 SER A O 1
ATOM 690 N N . ARG A 1 90 ? 16.796 -26.721 -32.488 1.00 48.81 90 ARG A N 1
ATOM 691 C CA . ARG A 1 90 ? 17.988 -27.503 -32.149 1.00 48.81 90 ARG A CA 1
ATOM 692 C C . ARG A 1 90 ? 18.422 -28.259 -33.406 1.00 48.81 90 ARG A C 1
ATOM 694 O O . ARG A 1 90 ? 17.710 -29.165 -33.834 1.00 48.81 90 ARG A O 1
ATOM 701 N N . ALA A 1 91 ? 19.576 -27.894 -33.947 1.00 42.69 91 ALA A N 1
ATOM 702 C CA . ALA A 1 91 ? 20.418 -28.751 -34.772 1.00 42.69 91 ALA A CA 1
ATOM 703 C C . ALA A 1 91 ? 21.845 -28.647 -34.231 1.00 42.69 91 ALA A C 1
ATOM 705 O O . ALA A 1 91 ? 22.257 -27.504 -33.927 1.00 42.69 91 ALA A O 1
#

Secondary structure (DSSP, 8-state):
--------HHHHHHHHHHHHHTT--HHHHHHHHHHHHHSSPPPPHHHH--HHHHHHHHHHHHHTS-S-PPPPPHHHHSHHHHHS-------

Foldseek 3Di:
DDDDDDDDPVVVVVLVVVCVVVVHDSVVSVVVVVCVVVVPDDPDCVRPDDPVRVVVVVVVVVVVDDPPDDDDDPCCPDPCNVPPPPPDDDD